Protein AF-A0A3Q8CY36-F1 (afdb_monomer)

pLDDT: mean 78.43, std 14.76, range [43.59, 93.75]

Mean predicted aligned error: 14.71 Å

Sequence (71 aa):
MKLKYEMLVCTRCGQVVPQGNYCVECGKRLVDTLDESENIAVGICVNCGSLTPDKEYCSKCGYNKNYTQLF

Foldseek 3Di:
DDDDFDWDQDPPPRDTATDDQAGPPPRHGDDPDPPPPPPQDWDADPPPRDTDRPDQADPPPGHGNPPVPPD

Organism: NCBI:txid468911

Radius of gyration: 22.59 Å; Cα contacts (8 Å, |Δi|>4): 81; chains: 1; bounding box: 44×30×53 Å

Nearest PDB structures (foldseek):
  5iyb-assembly1_I  TM=2.633E-01  e=1.429E+00  Homo sapiens
  6blp-assembly1_I  TM=2.044E-01  e=7.975E+00  Saccharomyces cerevisiae S288C

S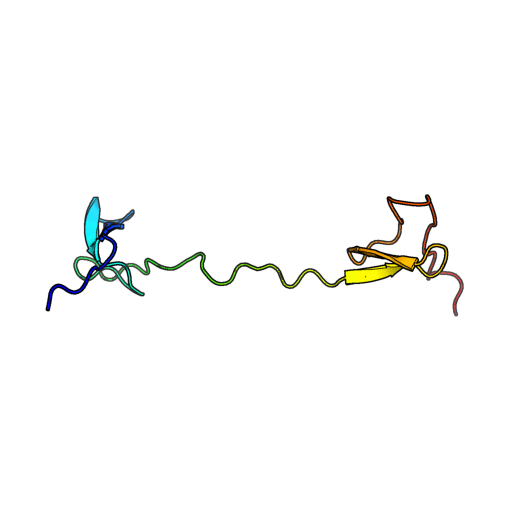olvent-accessible surface area (backbone atoms only — not comparable to full-atom values): 4961 Å² total; per-residue (Å²): 136,84,82,88,72,59,71,40,69,39,92,86,80,67,47,79,37,64,71,51,67,45,37,90,86,79,66,49,73,62,68,86,76,91,74,76,72,69,85,71,59,68,39,68,38,91,88,80,65,47,83,34,65,78,56,53,62,38,91,86,79,70,52,68,63,72,73,86,75,78,121

Structure (mmCIF, N/CA/C/O backbone):
data_AF-A0A3Q8CY36-F1
#
_entry.id   AF-A0A3Q8CY36-F1
#
loop_
_atom_site.group_PDB
_atom_site.id
_atom_site.type_symbol
_atom_site.label_atom_id
_atom_site.label_alt_id
_atom_site.label_comp_id
_atom_site.label_asym_id
_atom_site.label_entity_id
_atom_site.label_seq_id
_atom_site.pdbx_PDB_ins_code
_atom_site.Cartn_x
_atom_site.Cartn_y
_atom_site.Cartn_z
_atom_site.occupancy
_atom_site.B_iso_or_equiv
_atom_site.auth_seq_id
_atom_site.auth_comp_id
_atom_site.auth_asym_id
_atom_site.auth_atom_id
_atom_site.pdbx_PDB_model_num
ATOM 1 N N . MET 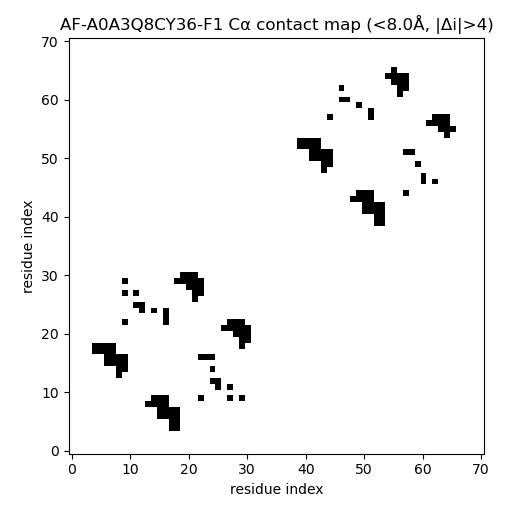A 1 1 ? -9.187 20.863 30.861 1.00 43.59 1 MET A N 1
ATOM 2 C CA . MET A 1 1 ? -8.428 20.549 29.632 1.00 43.59 1 MET A CA 1
ATOM 3 C C . MET A 1 1 ? -8.918 19.196 29.124 1.00 43.59 1 MET A C 1
ATOM 5 O O . MET A 1 1 ? -8.743 18.216 29.831 1.00 43.59 1 MET A O 1
ATOM 9 N N . LYS A 1 2 ? -9.656 19.138 28.004 1.00 49.28 2 LYS A N 1
ATOM 10 C CA . LYS A 1 2 ? -10.140 17.865 27.435 1.00 49.28 2 LYS A CA 1
ATOM 11 C C . LYS A 1 2 ? -9.108 17.385 26.418 1.00 49.28 2 LYS A C 1
ATOM 13 O O . LYS A 1 2 ? -8.950 18.017 25.380 1.00 49.28 2 LYS A O 1
ATOM 18 N N . LEU A 1 3 ? -8.388 16.316 26.743 1.00 56.66 3 LEU A N 1
ATOM 19 C CA . LEU A 1 3 ? -7.493 15.653 25.799 1.00 56.66 3 LEU A CA 1
ATOM 20 C C . LEU A 1 3 ? -8.373 14.919 24.780 1.00 56.66 3 LEU A C 1
ATOM 22 O O . LEU A 1 3 ? -9.137 14.032 25.157 1.00 56.66 3 LEU A O 1
ATOM 26 N N . LYS A 1 4 ? -8.334 15.340 23.511 1.00 59.56 4 LYS A N 1
ATOM 27 C CA . LYS A 1 4 ? -8.932 14.586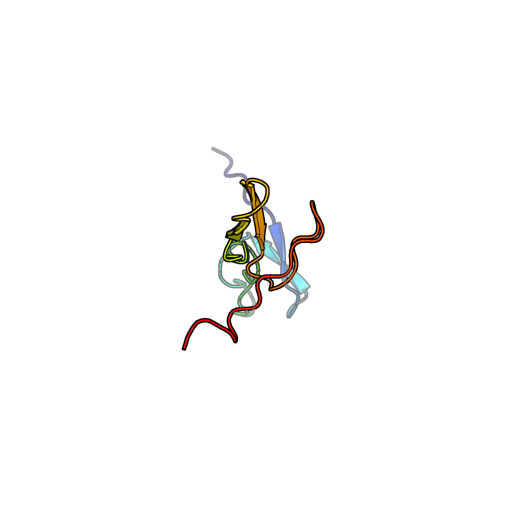 22.404 1.00 59.56 4 LYS A CA 1
ATOM 28 C C . LYS A 1 4 ? -8.001 13.414 22.110 1.00 59.56 4 LYS A C 1
ATOM 30 O O . LYS A 1 4 ? -6.944 13.615 21.527 1.00 59.56 4 LYS A O 1
ATOM 35 N N . TYR A 1 5 ? -8.382 12.227 22.553 1.00 71.12 5 TYR A N 1
ATOM 36 C CA . TYR A 1 5 ? -7.793 10.976 22.095 1.00 71.12 5 TYR A CA 1
ATOM 37 C C . TYR A 1 5 ? -8.741 10.362 21.067 1.00 71.12 5 TYR A C 1
ATOM 39 O O . TYR A 1 5 ? -9.956 10.331 21.275 1.00 71.12 5 TYR A O 1
ATOM 47 N N . GLU A 1 6 ? -8.192 9.919 19.941 1.00 80.62 6 GLU A N 1
ATOM 48 C CA . GLU A 1 6 ? -8.948 9.126 18.979 1.00 80.62 6 GLU A CA 1
ATOM 49 C C . GLU A 1 6 ? -9.163 7.726 19.558 1.00 80.62 6 GLU A C 1
ATOM 51 O O . GLU A 1 6 ? -8.274 7.146 20.183 1.00 80.62 6 GLU A O 1
ATOM 56 N N . MET A 1 7 ? -10.381 7.215 19.414 1.00 87.00 7 MET A N 1
ATOM 57 C CA . MET A 1 7 ? -10.793 5.906 19.912 1.00 87.00 7 MET A CA 1
ATOM 58 C C . MET A 1 7 ? -10.883 4.944 18.733 1.00 87.00 7 MET A C 1
ATOM 60 O O . MET A 1 7 ? -11.448 5.295 17.698 1.00 87.00 7 MET A O 1
ATOM 64 N N . LEU A 1 8 ? -10.364 3.731 18.893 1.00 87.19 8 LEU A N 1
ATOM 65 C CA . LEU A 1 8 ? -10.381 2.693 17.867 1.00 87.19 8 LEU A CA 1
ATOM 66 C C . LEU A 1 8 ? -10.893 1.371 18.433 1.00 87.19 8 LEU A C 1
ATOM 68 O O . LEU A 1 8 ? -10.772 1.094 19.625 1.00 87.19 8 LEU A O 1
ATOM 72 N N . VAL A 1 9 ? -11.474 0.538 17.574 1.00 89.75 9 VAL A N 1
ATOM 73 C CA . VAL A 1 9 ? -11.959 -0.791 17.961 1.00 89.75 9 VAL A CA 1
ATOM 74 C C . VAL A 1 9 ? -10.820 -1.794 17.818 1.00 89.75 9 VAL A C 1
ATOM 76 O O . VAL A 1 9 ? -10.263 -1.973 16.735 1.00 89.75 9 VAL A O 1
ATOM 79 N N . CYS A 1 10 ? -10.468 -2.479 18.903 1.00 91.19 10 CYS A N 1
ATOM 80 C CA . CYS A 1 10 ? -9.475 -3.542 18.858 1.00 91.19 10 CYS A CA 1
ATOM 81 C C . CYS A 1 10 ? -9.990 -4.725 18.029 1.00 91.19 10 CYS A C 1
ATOM 83 O O . CYS A 1 10 ? -10.998 -5.341 18.365 1.00 91.19 10 CYS A O 1
ATOM 85 N N . THR A 1 11 ? -9.233 -5.134 17.012 1.00 88.25 11 THR A N 1
ATOM 86 C CA . THR A 1 11 ? -9.592 -6.262 16.135 1.00 88.25 11 THR A CA 1
ATOM 87 C C . THR A 1 11 ? -9.520 -7.644 16.792 1.00 88.25 11 THR A C 1
ATOM 89 O O . THR A 1 11 ? -9.995 -8.611 16.209 1.00 88.25 11 THR A O 1
ATOM 92 N N . ARG A 1 12 ? -8.937 -7.769 17.995 1.00 91.31 12 ARG A N 1
ATOM 93 C CA . ARG A 1 12 ? -8.845 -9.051 18.725 1.00 91.31 12 ARG A CA 1
ATOM 94 C C . ARG A 1 12 ? -9.928 -9.234 19.773 1.00 91.31 12 ARG A C 1
ATOM 96 O O . ARG A 1 12 ? -10.481 -10.320 19.861 1.00 91.31 12 ARG A O 1
ATOM 103 N N . CYS A 1 13 ? -10.184 -8.220 20.596 1.00 93.50 13 CYS A N 1
ATOM 104 C CA . CYS A 1 13 ? -11.167 -8.321 21.679 1.00 93.50 13 CYS A CA 1
ATOM 105 C C . CYS A 1 13 ? -12.456 -7.530 21.419 1.00 93.50 13 CYS A C 1
ATOM 107 O O . CYS A 1 13 ? -13.384 -7.631 22.214 1.00 93.50 13 CYS A O 1
ATOM 109 N N . GLY A 1 14 ? -12.521 -6.733 20.347 1.00 91.38 14 GLY A N 1
ATOM 110 C CA . GLY A 1 14 ? -13.698 -5.933 19.993 1.00 91.38 14 GLY A CA 1
ATOM 111 C C . GLY A 1 14 ? -13.922 -4.694 20.864 1.00 91.38 14 GLY A C 1
ATOM 112 O O . GLY A 1 14 ? -14.911 -3.996 20.670 1.00 91.38 14 GLY A O 1
ATOM 113 N N . GLN A 1 15 ? -13.029 -4.403 21.814 1.00 93.69 15 GLN A N 1
ATOM 114 C CA . GLN A 1 15 ? -13.181 -3.266 22.723 1.00 93.69 15 GLN A CA 1
ATOM 115 C C . GLN A 1 15 ? -12.771 -1.947 22.073 1.00 93.69 15 GLN A C 1
ATOM 117 O O . GLN A 1 15 ? -11.795 -1.893 21.320 1.00 93.69 15 GLN A O 1
ATOM 122 N N . VAL A 1 16 ? -13.495 -0.879 22.408 1.00 92.12 16 VAL A N 1
ATOM 123 C CA . VAL A 1 16 ? -13.147 0.492 22.022 1.00 92.12 16 VAL A CA 1
ATOM 124 C C . VAL A 1 16 ? -12.076 0.999 22.981 1.00 92.12 16 VAL A C 1
ATOM 126 O O . VAL A 1 16 ? -12.322 1.154 24.173 1.00 92.12 16 VAL A O 1
ATOM 129 N N . VAL A 1 17 ? -10.885 1.252 22.459 1.00 91.06 17 VAL A N 1
ATOM 130 C CA . VAL A 1 17 ? -9.704 1.640 23.233 1.00 91.06 17 VAL A CA 1
ATOM 131 C C . VAL A 1 17 ? -9.071 2.894 22.631 1.00 91.06 17 VAL A C 1
ATOM 133 O O . VAL A 1 17 ? -9.221 3.133 21.430 1.00 91.06 17 VAL A O 1
ATOM 136 N N . PRO A 1 18 ? -8.371 3.718 23.429 1.00 87.62 18 PRO A N 1
ATOM 137 C CA . PRO A 1 18 ? -7.657 4.868 22.891 1.00 87.62 18 PRO A CA 1
ATOM 138 C C . PRO A 1 18 ? -6.577 4.412 21.908 1.00 87.62 18 PRO A C 1
ATOM 140 O O . PRO A 1 18 ? -5.961 3.355 22.082 1.00 87.62 18 PRO A O 1
ATOM 143 N N . GLN A 1 19 ? -6.337 5.220 20.880 1.00 81.69 19 GLN A N 1
ATOM 144 C CA . GLN A 1 19 ? -5.242 5.005 19.948 1.00 81.69 19 GLN A CA 1
ATOM 145 C C . GLN A 1 19 ? -3.911 4.968 20.705 1.00 81.69 19 GLN A C 1
ATOM 147 O O . GLN A 1 19 ? -3.621 5.814 21.550 1.00 81.69 19 GLN A O 1
ATOM 152 N N . GLY A 1 20 ? -3.100 3.961 20.404 1.00 82.94 20 GLY A N 1
ATOM 153 C CA . GLY A 1 20 ? -1.830 3.727 21.071 1.00 82.94 20 GLY A CA 1
ATOM 154 C C . GLY A 1 20 ? -1.176 2.445 20.578 1.00 82.94 20 GLY A C 1
ATOM 155 O O . GLY A 1 20 ? -1.694 1.776 19.685 1.00 82.94 20 GLY A O 1
ATOM 156 N N . ASN A 1 21 ? -0.037 2.088 21.175 1.00 86.19 21 ASN A N 1
ATOM 157 C CA . ASN A 1 21 ? 0.754 0.955 20.700 1.00 86.19 21 ASN A CA 1
ATOM 158 C C . ASN A 1 21 ? 0.090 -0.404 20.925 1.00 86.19 21 ASN A C 1
ATOM 160 O O . ASN A 1 21 ? 0.204 -1.307 20.094 1.00 86.19 21 ASN A O 1
ATOM 164 N N . TYR A 1 22 ? -0.631 -0.531 22.035 1.00 89.75 22 TYR A N 1
ATOM 165 C CA . TYR A 1 22 ? -1.214 -1.779 22.498 1.00 89.75 22 TYR A CA 1
ATOM 166 C C . TYR A 1 22 ? -2.628 -1.544 23.013 1.00 89.75 22 TYR A C 1
ATOM 168 O O . TYR A 1 22 ? -2.951 -0.489 23.554 1.00 89.75 22 TYR A O 1
ATOM 176 N N . CYS A 1 23 ? -3.466 -2.561 22.869 1.00 92.19 23 CYS A N 1
ATOM 177 C CA . CYS A 1 23 ? -4.784 -2.609 23.466 1.00 92.19 23 CYS A CA 1
ATOM 178 C C . CYS A 1 23 ? -4.643 -2.754 24.977 1.00 92.19 23 CYS A C 1
ATOM 180 O O . CYS A 1 23 ? -4.095 -3.750 25.448 1.00 92.19 23 CYS A O 1
ATOM 182 N N . VAL A 1 24 ? -5.183 -1.788 25.717 1.00 91.75 24 VAL A N 1
ATOM 183 C CA . VAL A 1 24 ? -5.177 -1.786 27.188 1.00 91.75 24 VAL A CA 1
ATOM 184 C C . VAL A 1 24 ? -5.953 -2.961 27.795 1.00 91.75 24 VAL A C 1
ATOM 186 O O . VAL A 1 24 ? -5.649 -3.369 28.906 1.00 91.75 24 VAL A O 1
ATOM 189 N N . GLU A 1 25 ? -6.885 -3.551 27.042 1.00 93.75 25 GLU A N 1
ATOM 190 C CA . GLU A 1 25 ? -7.722 -4.664 27.509 1.00 93.75 25 GLU A CA 1
ATOM 191 C C . GLU A 1 25 ? -7.096 -6.043 27.261 1.00 93.75 25 GLU A C 1
ATOM 193 O O . GLU A 1 25 ? -7.156 -6.924 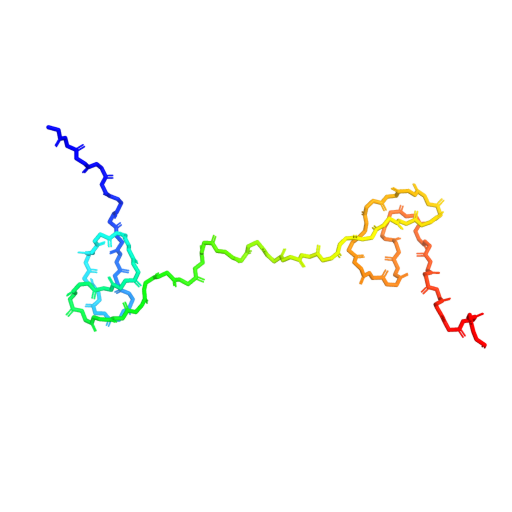28.111 1.00 93.75 25 GLU A O 1
ATOM 198 N N . CYS A 1 26 ? -6.507 -6.272 26.081 1.00 93.00 26 CYS A N 1
ATOM 199 C CA . CYS A 1 26 ? -6.041 -7.611 25.684 1.00 93.00 26 CYS A CA 1
ATOM 200 C C . CYS A 1 26 ? -4.545 -7.703 25.358 1.00 93.00 26 CYS A C 1
ATOM 202 O O . CYS A 1 26 ? -4.064 -8.774 24.979 1.00 93.00 26 CYS A O 1
ATOM 204 N N . GLY A 1 27 ? -3.815 -6.587 25.413 1.00 89.88 27 GLY A N 1
ATOM 205 C CA . GLY A 1 27 ? -2.381 -6.519 25.120 1.00 89.88 27 GLY A CA 1
ATOM 206 C C . GLY A 1 27 ? -2.001 -6.680 23.644 1.00 89.88 27 GLY A C 1
ATOM 207 O O . GLY A 1 27 ? -0.816 -6.682 23.322 1.00 89.88 27 GLY A O 1
ATOM 208 N N . LYS A 1 28 ? -2.963 -6.816 22.715 1.00 88.19 28 LYS A N 1
ATOM 209 C CA . LYS A 1 28 ? -2.651 -6.881 21.274 1.00 88.19 28 LYS A CA 1
ATOM 210 C C . LYS A 1 28 ? -2.087 -5.549 20.786 1.00 88.19 28 LYS A C 1
ATOM 212 O O . LYS A 1 28 ? -2.653 -4.505 21.087 1.00 88.19 28 LYS A O 1
ATOM 217 N N . ARG A 1 29 ? -1.041 -5.598 19.963 1.00 86.62 29 ARG A N 1
ATOM 218 C CA . ARG A 1 29 ? -0.500 -4.436 19.248 1.00 86.62 29 ARG A CA 1
ATOM 219 C C . ARG A 1 29 ? -1.539 -3.848 18.276 1.00 86.62 29 ARG A C 1
ATOM 221 O O . ARG A 1 29 ? -2.178 -4.596 17.529 1.00 86.62 29 ARG A O 1
ATOM 228 N N . LEU A 1 30 ? -1.761 -2.534 18.352 1.00 82.69 30 LEU A N 1
ATOM 229 C CA . LEU A 1 30 ? -2.804 -1.810 17.604 1.00 82.69 30 LEU A CA 1
ATOM 230 C C . LEU A 1 30 ? -2.259 -0.928 16.475 1.00 82.69 30 LEU A C 1
ATOM 232 O O . LEU A 1 30 ? -3.0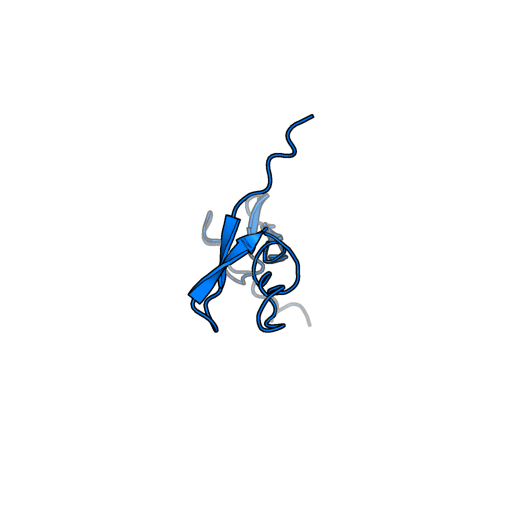15 -0.606 15.564 1.00 82.69 30 LEU A O 1
ATOM 236 N N . VAL A 1 31 ? -0.980 -0.547 16.518 1.00 70.31 31 VAL A N 1
ATOM 237 C CA . VAL A 1 31 ? -0.325 0.167 15.408 1.00 70.31 31 VAL A CA 1
ATOM 238 C C . VAL A 1 31 ? 0.328 -0.863 14.519 1.00 70.31 31 VAL A C 1
ATOM 240 O O . VAL A 1 31 ? 1.326 -1.465 14.914 1.00 70.31 31 VAL A O 1
ATOM 243 N N . ASP A 1 32 ? -0.227 -1.026 13.328 1.00 63.31 32 ASP A N 1
ATOM 244 C CA . ASP A 1 32 ? 0.481 -1.662 12.222 1.00 63.31 32 ASP A CA 1
ATOM 245 C C . ASP A 1 32 ? 0.661 -0.723 11.016 1.00 63.31 32 ASP A C 1
ATOM 247 O O . ASP A 1 32 ? 1.319 -1.121 10.072 1.00 63.31 32 ASP A O 1
ATOM 251 N N . THR A 1 33 ? 0.192 0.535 11.021 1.00 52.72 33 THR A N 1
ATOM 252 C CA . THR A 1 33 ? 0.307 1.385 9.813 1.00 52.72 33 THR A CA 1
ATOM 253 C C . THR A 1 33 ? 0.368 2.893 10.103 1.00 52.72 33 THR A C 1
ATOM 255 O O . THR A 1 33 ? -0.565 3.628 9.782 1.00 52.72 33 THR A O 1
ATOM 258 N N . LEU A 1 34 ? 1.457 3.385 10.700 1.00 54.72 34 LEU A N 1
ATOM 259 C CA . LEU A 1 34 ? 1.826 4.811 10.582 1.00 54.72 34 LEU A CA 1
ATOM 260 C C . LEU A 1 34 ? 3.235 5.041 10.014 1.00 54.72 34 LEU A C 1
ATOM 262 O O . LEU A 1 34 ? 3.656 6.185 9.924 1.00 54.72 34 LEU A O 1
ATOM 266 N N . ASP A 1 35 ? 3.911 3.990 9.539 1.00 49.34 35 ASP A N 1
ATOM 267 C CA . ASP A 1 35 ? 5.243 4.093 8.924 1.00 49.34 35 ASP A CA 1
ATOM 268 C C . ASP A 1 35 ? 5.410 3.159 7.711 1.00 49.34 35 ASP A C 1
ATOM 270 O O . ASP A 1 35 ? 6.517 2.759 7.371 1.00 49.34 35 ASP A O 1
ATOM 274 N N . GLU A 1 36 ? 4.326 2.830 7.005 1.00 54.38 36 GLU A N 1
ATOM 275 C CA . GLU A 1 36 ? 4.430 2.295 5.638 1.00 54.38 36 GLU A CA 1
ATOM 276 C C . GLU A 1 36 ? 4.290 3.429 4.616 1.00 54.38 36 GLU A C 1
ATOM 278 O O . GLU A 1 36 ? 3.638 3.306 3.583 1.00 54.38 36 GLU A O 1
ATOM 283 N N . SER A 1 37 ? 4.952 4.562 4.873 1.00 56.34 37 SER A N 1
ATOM 284 C CA . SER A 1 37 ? 5.551 5.259 3.737 1.00 56.34 37 SER A CA 1
ATOM 285 C C . SER A 1 37 ? 6.632 4.313 3.236 1.00 56.34 37 SER A C 1
ATOM 287 O O . SER A 1 37 ? 7.758 4.356 3.730 1.00 56.34 37 SER A O 1
ATOM 289 N N . GLU A 1 38 ? 6.266 3.375 2.355 1.00 61.69 38 GLU A N 1
ATOM 290 C CA . GLU A 1 38 ? 7.244 2.554 1.651 1.00 61.69 38 GLU A CA 1
ATOM 291 C C . GLU A 1 38 ? 8.350 3.510 1.197 1.00 61.69 38 GLU A C 1
ATOM 293 O O . GLU A 1 38 ? 8.085 4.492 0.496 1.00 61.69 38 GLU A O 1
ATOM 298 N N . ASN A 1 39 ? 9.582 3.288 1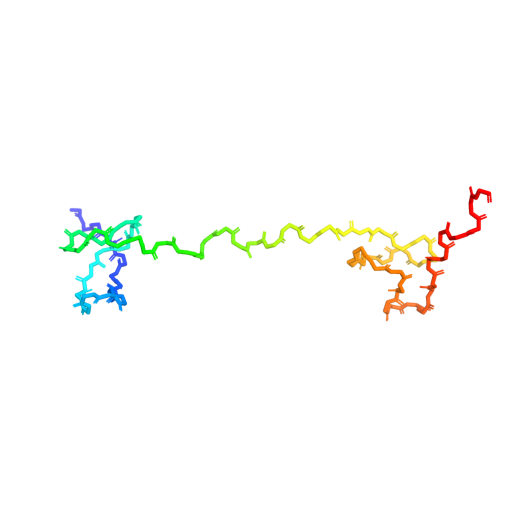.662 1.00 60.34 39 ASN A N 1
ATOM 299 C CA . ASN A 1 39 ? 10.750 3.999 1.159 1.00 60.34 39 ASN A CA 1
ATOM 300 C C . ASN A 1 39 ? 10.978 3.505 -0.273 1.00 60.34 39 ASN A C 1
ATOM 302 O O . ASN A 1 39 ? 11.860 2.692 -0.540 1.00 60.34 39 ASN A O 1
ATOM 306 N N . ILE A 1 40 ? 10.113 3.935 -1.190 1.00 66.19 40 ILE A N 1
ATOM 307 C CA . ILE A 1 40 ? 10.205 3.613 -2.602 1.00 66.19 40 ILE A CA 1
ATOM 308 C C .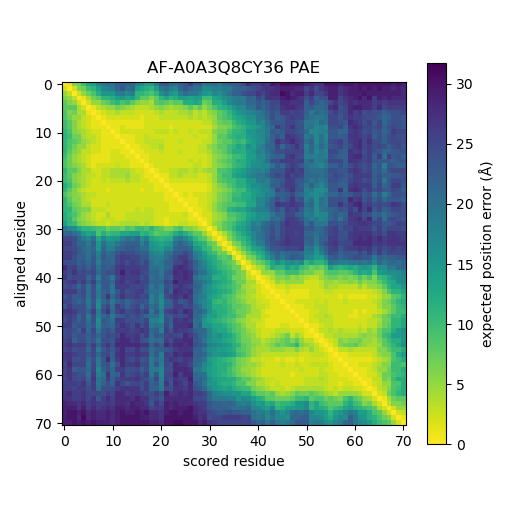 ILE A 1 40 ? 11.463 4.320 -3.082 1.00 66.19 40 ILE A C 1
ATOM 310 O O . ILE A 1 40 ? 11.497 5.547 -3.171 1.00 66.19 40 ILE A O 1
ATOM 314 N N . ALA A 1 41 ? 12.511 3.552 -3.369 1.00 71.44 41 ALA A N 1
ATOM 315 C CA . ALA A 1 41 ? 13.699 4.083 -4.010 1.00 71.44 41 ALA A CA 1
ATOM 316 C C . ALA A 1 41 ? 13.291 4.688 -5.365 1.00 71.44 41 ALA A C 1
ATOM 318 O O . ALA A 1 41 ? 12.761 4.004 -6.248 1.00 71.44 41 ALA A O 1
ATOM 319 N N . VAL A 1 42 ? 13.492 5.998 -5.504 1.00 79.00 42 VAL A N 1
ATOM 320 C CA . VAL A 1 42 ? 13.211 6.750 -6.729 1.00 79.00 42 VAL A CA 1
ATOM 321 C C . VAL A 1 42 ? 14.539 7.118 -7.379 1.00 79.00 42 VAL A C 1
ATOM 323 O O . VAL A 1 42 ? 15.416 7.688 -6.736 1.00 79.00 42 VAL A O 1
ATOM 326 N N . GLY A 1 43 ? 14.675 6.811 -8.666 1.00 83.31 43 GLY A N 1
ATOM 327 C CA . GLY A 1 43 ? 15.787 7.245 -9.507 1.00 83.31 43 GLY A CA 1
ATOM 328 C C . GLY A 1 43 ? 15.354 8.306 -10.519 1.00 83.31 43 GLY A C 1
ATOM 329 O O . GLY A 1 43 ? 14.174 8.419 -10.861 1.00 83.31 43 GLY A O 1
ATOM 330 N N . ILE A 1 44 ? 16.314 9.065 -11.045 1.00 86.81 44 ILE A N 1
ATOM 331 C CA . ILE A 1 44 ? 16.085 10.007 -12.150 1.00 86.81 44 ILE A CA 1
ATOM 332 C C . ILE A 1 44 ? 16.336 9.276 -13.475 1.00 86.81 44 ILE A C 1
ATOM 334 O O . ILE A 1 44 ? 17.369 8.632 -13.654 1.00 86.81 44 ILE A O 1
ATOM 338 N N . CYS A 1 45 ? 15.401 9.368 -14.423 1.00 89.38 45 CYS A N 1
ATOM 339 C CA . CYS A 1 45 ? 15.607 8.850 -15.774 1.00 89.38 45 CYS A CA 1
ATOM 340 C C . CYS A 1 45 ? 16.687 9.664 -16.500 1.00 89.38 45 CYS A C 1
ATOM 342 O O . CYS A 1 45 ? 16.502 10.855 -16.739 1.00 89.38 45 CYS A O 1
ATOM 344 N N . VAL A 1 46 ? 17.775 9.018 -16.923 1.00 87.19 46 VAL A N 1
ATOM 345 C CA . VAL A 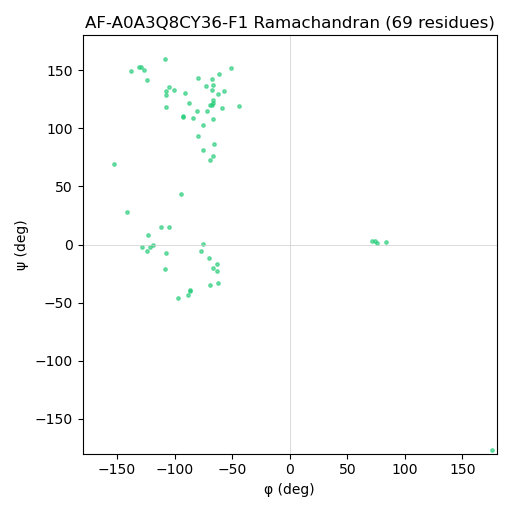1 46 ? 18.890 9.685 -17.621 1.00 87.19 46 VAL A CA 1
ATOM 346 C C . VAL A 1 46 ? 18.522 10.223 -19.008 1.00 87.19 46 VAL A C 1
ATOM 348 O O . VAL A 1 46 ? 19.196 11.111 -19.511 1.00 87.19 46 VAL A O 1
ATOM 351 N N . ASN A 1 47 ? 17.445 9.716 -19.619 1.00 91.25 47 ASN A N 1
ATOM 352 C CA . ASN A 1 47 ? 17.008 10.147 -20.947 1.00 91.25 47 ASN A CA 1
ATOM 353 C C . ASN A 1 47 ? 16.080 11.377 -20.915 1.00 91.25 47 ASN A C 1
ATOM 355 O O . ASN A 1 47 ? 16.178 12.238 -21.780 1.00 91.25 47 ASN A O 1
ATOM 359 N N . CYS A 1 48 ? 15.161 11.469 -19.944 1.00 93.19 48 CYS A N 1
ATOM 360 C CA . CYS A 1 48 ? 14.143 12.536 -19.915 1.00 93.19 48 CYS A CA 1
ATOM 361 C C . CYS A 1 48 ? 14.034 13.309 -18.591 1.00 93.19 48 CYS A C 1
ATOM 363 O O . CYS A 1 48 ? 13.204 14.209 -18.486 1.00 93.19 48 CYS A O 1
ATOM 365 N N . GLY A 1 49 ? 14.806 12.946 -17.565 1.00 90.06 49 GLY A N 1
ATOM 366 C CA . GLY A 1 49 ? 14.826 13.630 -16.269 1.00 90.06 49 GLY A CA 1
ATOM 367 C C . GLY A 1 49 ? 13.628 13.355 -15.354 1.00 90.06 49 GLY A C 1
ATOM 368 O O . GLY A 1 49 ? 13.566 13.906 -14.259 1.00 90.06 49 GLY A O 1
ATOM 369 N N . SER A 1 50 ? 12.669 12.512 -15.753 1.00 91.62 50 SER A N 1
ATOM 370 C CA . SER A 1 50 ? 11.528 12.187 -14.890 1.00 91.62 50 SER A CA 1
ATOM 371 C C . SER A 1 50 ? 11.963 11.386 -13.663 1.00 91.62 50 SER A C 1
ATOM 373 O O . SER A 1 50 ? 12.773 10.464 -13.789 1.00 91.62 50 SER A O 1
ATOM 375 N N . LEU A 1 51 ? 11.336 11.654 -12.519 1.00 89.00 51 LEU A N 1
ATOM 376 C CA . LEU A 1 51 ? 11.395 10.775 -11.356 1.00 89.00 51 LEU A CA 1
ATOM 377 C C . LEU A 1 51 ? 10.685 9.457 -11.680 1.00 89.00 51 LEU A C 1
ATOM 379 O O . LEU A 1 51 ? 9.514 9.446 -12.059 1.00 89.00 51 LEU A O 1
ATOM 383 N N . THR A 1 52 ? 11.406 8.350 -11.560 1.00 82.50 52 THR A N 1
ATOM 384 C CA . THR A 1 52 ? 10.888 7.000 -11.794 1.00 82.50 52 THR A CA 1
ATOM 385 C C . THR A 1 52 ? 11.129 6.152 -10.554 1.00 82.50 52 THR A C 1
ATOM 387 O O . THR A 1 52 ? 12.218 6.251 -9.987 1.00 82.50 52 THR A O 1
ATOM 390 N N . PRO A 1 53 ? 10.195 5.266 -10.164 1.00 79.94 53 PRO A N 1
ATOM 391 C CA . PRO A 1 53 ? 10.539 4.157 -9.278 1.00 79.94 53 PRO A CA 1
ATOM 392 C C . PRO A 1 53 ? 11.751 3.419 -9.853 1.00 79.94 53 PRO A C 1
ATOM 394 O O . PRO A 1 53 ? 11.939 3.443 -11.075 1.00 79.94 53 PRO A O 1
ATOM 397 N N . ASP A 1 54 ? 12.568 2.791 -9.015 1.00 72.75 54 ASP A N 1
ATOM 398 C CA . ASP A 1 54 ? 13.761 2.072 -9.468 1.00 72.75 54 ASP A CA 1
ATOM 399 C C . ASP A 1 54 ? 13.416 0.826 -10.310 1.00 72.75 54 ASP A C 1
ATOM 401 O O . ASP A 1 54 ? 13.384 -0.309 -9.851 1.00 72.75 54 ASP A O 1
ATOM 405 N N . LYS A 1 55 ? 13.038 1.073 -11.563 1.00 74.19 55 LYS A N 1
ATOM 406 C CA . LYS A 1 55 ? 12.589 0.106 -12.560 1.00 74.19 55 LYS A CA 1
ATOM 407 C C . LYS A 1 55 ? 13.420 0.283 -13.820 1.00 74.19 55 LYS A C 1
ATOM 409 O O . LYS A 1 55 ? 13.840 1.403 -14.135 1.00 74.19 55 LYS A O 1
ATOM 414 N N . GLU A 1 56 ? 13.602 -0.810 -14.557 1.00 81.06 56 GLU A N 1
ATOM 415 C CA . GLU A 1 56 ? 14.346 -0.844 -15.822 1.00 81.06 56 GLU A CA 1
ATOM 416 C C . GLU A 1 56 ? 13.693 0.040 -16.892 1.00 81.06 56 GLU A C 1
ATOM 418 O O . GLU A 1 56 ? 14.377 0.676 -17.679 1.00 81.06 56 GLU A O 1
ATOM 423 N N . TYR A 1 57 ? 12.368 0.172 -16.899 1.00 85.25 57 TYR A N 1
ATOM 424 C CA . TYR A 1 57 ? 11.644 0.936 -17.915 1.00 85.25 57 TYR A CA 1
ATOM 425 C C . TYR A 1 57 ? 11.091 2.270 -17.389 1.00 85.25 57 TYR A C 1
ATOM 427 O O . TYR A 1 57 ? 10.413 2.325 -16.360 1.00 85.25 57 TYR A O 1
ATOM 435 N N . CYS A 1 58 ? 11.312 3.355 -18.138 1.00 90.19 58 CYS A N 1
ATOM 436 C CA . CYS A 1 58 ? 10.726 4.666 -17.878 1.00 90.19 58 CYS A CA 1
ATOM 437 C C . CYS A 1 58 ? 9.322 4.764 -18.488 1.00 90.19 58 CYS A C 1
ATOM 439 O O . CYS A 1 58 ? 9.159 4.948 -19.694 1.00 90.19 58 CYS A O 1
ATOM 441 N N . SER A 1 59 ? 8.297 4.769 -17.634 1.00 87.50 59 SER A N 1
ATOM 442 C CA . SER A 1 59 ? 6.894 4.926 -18.043 1.00 87.50 59 SER A CA 1
ATOM 443 C C . SER A 1 59 ? 6.567 6.272 -18.701 1.00 87.50 59 SER A C 1
ATOM 445 O O . SER A 1 59 ? 5.528 6.389 -19.346 1.00 87.50 59 SER A O 1
ATOM 447 N N . LYS A 1 60 ? 7.428 7.290 -18.555 1.00 92.44 60 LYS A N 1
ATOM 448 C CA . LYS A 1 60 ? 7.189 8.628 -19.113 1.00 92.44 60 LYS A CA 1
ATOM 449 C C . LYS A 1 60 ? 7.668 8.789 -20.555 1.00 92.44 60 LYS A C 1
ATOM 451 O O . LYS A 1 60 ? 6.996 9.467 -21.324 1.00 92.44 60 LYS A O 1
ATOM 456 N N . CYS A 1 61 ? 8.826 8.227 -20.904 1.00 92.56 61 CYS A N 1
ATOM 457 C CA . CYS A 1 61 ? 9.445 8.421 -22.223 1.00 92.56 61 CYS A CA 1
ATOM 458 C C . CYS A 1 61 ? 9.746 7.122 -22.981 1.00 92.56 61 CYS A C 1
ATOM 460 O O . CYS A 1 61 ? 10.192 7.188 -24.120 1.00 92.56 61 CYS A O 1
ATOM 462 N N . GLY A 1 62 ? 9.537 5.956 -22.368 1.00 88.25 62 GLY A N 1
ATOM 463 C CA . GLY A 1 62 ? 9.783 4.660 -22.999 1.00 88.25 62 GLY A CA 1
ATOM 464 C C . GLY A 1 62 ? 11.231 4.168 -22.949 1.00 88.25 62 GLY A C 1
ATOM 465 O O . GLY A 1 62 ? 11.534 3.108 -23.488 1.00 88.25 62 GLY A O 1
ATOM 466 N N . TYR A 1 63 ? 12.132 4.911 -22.304 1.00 89.50 63 TYR A N 1
ATOM 467 C CA . TYR A 1 63 ? 13.540 4.534 -22.188 1.00 89.50 63 TYR A CA 1
ATOM 468 C C . TYR A 1 63 ? 13.736 3.290 -21.308 1.00 89.50 63 TYR A C 1
ATOM 470 O O . TYR A 1 63 ? 13.192 3.230 -20.205 1.00 89.50 63 TYR A O 1
ATOM 478 N N . ASN A 1 64 ? 14.542 2.333 -21.776 1.00 88.69 64 ASN A N 1
ATOM 479 C CA . ASN A 1 64 ? 14.889 1.108 -21.057 1.00 88.69 64 ASN A CA 1
ATOM 480 C C . ASN A 1 64 ? 16.351 1.166 -20.572 1.00 88.69 64 ASN A C 1
ATOM 482 O O . ASN A 1 64 ? 17.279 1.274 -21.373 1.00 88.69 64 ASN A O 1
ATOM 486 N N . LYS A 1 65 ? 16.537 1.106 -19.254 1.00 76.94 65 LYS A N 1
ATOM 487 C CA . LYS A 1 65 ? 17.810 1.033 -18.541 1.00 76.94 65 LYS A CA 1
ATOM 488 C C . LYS A 1 65 ? 18.369 -0.391 -18.672 1.00 76.94 65 LYS A C 1
ATOM 490 O O . LYS A 1 65 ? 18.221 -1.215 -17.776 1.00 76.94 65 LYS A O 1
ATOM 495 N N . ASN A 1 66 ? 19.008 -0.696 -19.796 1.00 68.94 66 ASN A N 1
ATOM 496 C CA . ASN A 1 66 ? 19.731 -1.956 -19.953 1.00 68.94 66 ASN A CA 1
ATOM 497 C C . ASN A 1 66 ? 21.106 -1.847 -19.269 1.00 68.94 66 ASN A C 1
ATOM 499 O O . ASN A 1 66 ? 22.071 -1.365 -19.860 1.00 68.94 66 ASN A O 1
ATOM 503 N N . TYR A 1 67 ? 21.193 -2.270 -18.007 1.00 59.78 67 TYR A N 1
ATOM 504 C CA . TYR A 1 67 ? 22.456 -2.306 -17.256 1.00 59.78 67 TYR A CA 1
ATOM 505 C C . TYR A 1 67 ? 23.364 -3.485 -17.648 1.00 59.78 67 TYR A C 1
ATOM 507 O O . TYR A 1 67 ? 24.504 -3.562 -17.196 1.00 59.78 67 TYR A O 1
ATOM 515 N N . THR A 1 68 ? 22.896 -4.392 -18.512 1.00 56.41 68 THR A N 1
ATOM 516 C CA . THR A 1 68 ? 23.616 -5.601 -18.941 1.00 56.41 68 THR A CA 1
ATOM 517 C C . THR A 1 68 ? 24.748 -5.309 -19.940 1.00 56.41 68 THR A C 1
ATOM 519 O O . THR A 1 68 ? 25.435 -6.231 -20.360 1.00 56.41 68 THR A O 1
ATOM 522 N N . GLN A 1 69 ? 24.97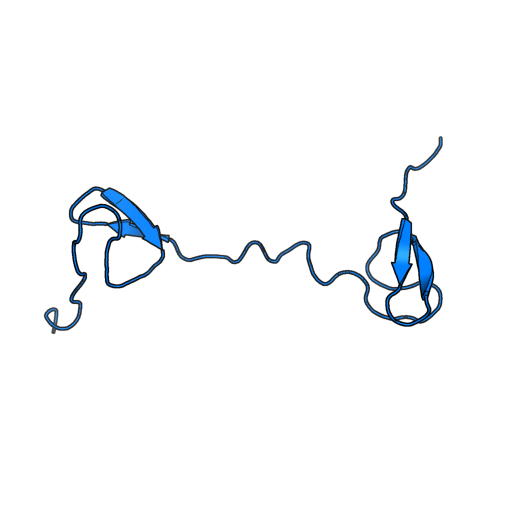8 -4.045 -20.319 1.00 54.22 69 GLN A N 1
ATOM 523 C CA . GLN A 1 69 ? 26.047 -3.641 -21.249 1.00 54.22 69 GLN A CA 1
ATOM 524 C C . GLN A 1 69 ? 27.178 -2.815 -20.608 1.00 54.22 69 GLN A C 1
ATOM 526 O O . GLN A 1 69 ? 27.950 -2.190 -21.331 1.00 54.22 69 GLN A O 1
ATOM 531 N N . LEU A 1 70 ? 27.289 -2.781 -19.275 1.00 54.53 70 LEU A N 1
ATOM 532 C CA . LEU A 1 70 ? 28.326 -1.998 -18.579 1.00 54.53 70 LEU A CA 1
ATOM 533 C C . LEU A 1 70 ? 29.488 -2.817 -17.985 1.00 54.53 70 LEU A C 1
ATOM 535 O O . LEU A 1 70 ? 30.267 -2.259 -17.215 1.00 54.53 70 LEU A O 1
ATOM 539 N N . PHE A 1 71 ? 29.658 -4.084 -18.376 1.00 47.94 71 PHE A N 1
ATOM 540 C CA . PHE A 1 71 ? 30.851 -4.882 -18.059 1.00 47.94 71 PHE A CA 1
ATOM 541 C C . PHE A 1 71 ? 31.305 -5.707 -19.261 1.00 47.94 71 PHE A C 1
ATOM 543 O O . PHE A 1 71 ? 30.434 -6.365 -19.875 1.00 47.94 71 PHE A O 1
#

Secondary structure (DSSP, 8-state):
------EEE-TTT--EEESSSB-TTT--B--S-SS------EEE-TTT--EEES-SB-TTT--B--GGG--